Protein AF-A0A453L9C5-F1 (afdb_monomer_lite)

InterPro domains:
  IPR040358 Uncharacterized protein At4g22758-like [PTHR33270] (1-52)
  IPR055482 Domain of unknown function DUF7054 [PF23156] (1-52)

pLDDT: mean 83.59, std 12.91, range [44.5, 96.69]

Structure (mmCIF, N/CA/C/O backbone):
data_AF-A0A453L9C5-F1
#
_entry.id   AF-A0A453L9C5-F1
#
loop_
_atom_site.group_PDB
_atom_site.id
_atom_site.type_symbol
_atom_site.label_atom_id
_atom_site.label_alt_id
_atom_site.label_comp_id
_atom_site.label_asym_id
_atom_site.label_entity_id
_atom_site.label_seq_id
_atom_site.pdbx_PDB_ins_code
_atom_site.Cartn_x
_atom_site.Cartn_y
_atom_site.Cartn_z
_atom_site.occupancy
_atom_site.B_iso_or_equiv
_atom_site.auth_seq_id
_atom_site.auth_comp_id
_atom_site.auth_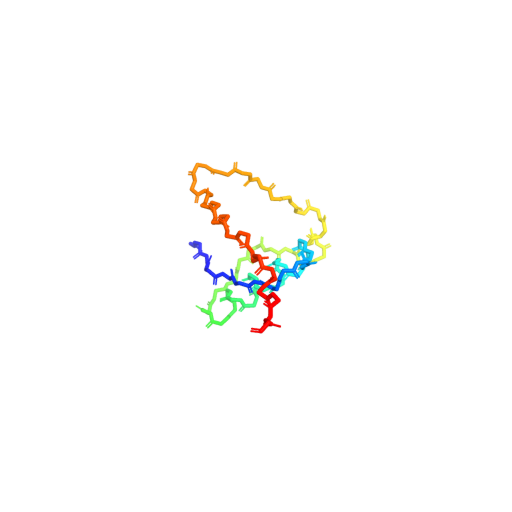asym_id
_atom_site.auth_atom_id
_atom_site.pdbx_PDB_model_num
ATOM 1 N N . GLY A 1 1 ? -2.075 5.345 12.614 1.00 86.31 1 GLY A N 1
ATOM 2 C CA . GLY A 1 1 ? -0.680 5.794 12.420 1.00 86.31 1 GLY A CA 1
ATOM 3 C C . GLY A 1 1 ? -0.063 5.054 11.247 1.00 86.31 1 GLY A C 1
ATOM 4 O O . GLY A 1 1 ? -0.654 4.056 10.850 1.00 86.31 1 GLY A O 1
ATOM 5 N N . PRO A 1 2 ? 1.069 5.519 10.694 1.00 90.12 2 PRO A N 1
ATOM 6 C CA . PRO A 1 2 ? 1.680 4.929 9.501 1.00 90.12 2 PRO A CA 1
ATOM 7 C C . PRO A 1 2 ? 2.146 3.481 9.722 1.00 90.12 2 PRO A C 1
ATOM 9 O O . PRO A 1 2 ? 2.397 3.064 10.854 1.00 90.12 2 PRO A O 1
ATOM 12 N N . VAL A 1 3 ? 2.285 2.734 8.624 1.00 92.44 3 VAL A N 1
ATOM 13 C CA . VAL A 1 3 ? 2.888 1.391 8.573 1.00 92.44 3 VAL A CA 1
ATOM 14 C C . VAL A 1 3 ? 4.141 1.389 7.715 1.00 92.44 3 VAL A C 1
ATOM 16 O O . VAL A 1 3 ? 4.293 2.215 6.818 1.00 92.44 3 VAL A O 1
ATOM 19 N N . ARG A 1 4 ? 5.013 0.406 7.950 1.00 92.62 4 ARG A N 1
ATOM 20 C CA . ARG A 1 4 ? 6.112 0.067 7.043 1.00 92.62 4 ARG A CA 1
ATOM 21 C C . ARG A 1 4 ? 5.749 -1.202 6.277 1.00 92.62 4 ARG A C 1
ATOM 23 O O . ARG A 1 4 ? 5.542 -2.246 6.891 1.00 92.62 4 ARG A O 1
ATOM 30 N N . ALA A 1 5 ? 5.710 -1.105 4.953 1.00 92.56 5 ALA A N 1
ATOM 31 C CA . ALA A 1 5 ? 5.542 -2.229 4.038 1.00 92.56 5 ALA A CA 1
ATOM 32 C C . ALA A 1 5 ? 6.643 -2.175 2.970 1.00 92.56 5 ALA A C 1
ATOM 34 O O . ALA A 1 5 ? 7.079 -1.092 2.584 1.00 92.56 5 ALA A O 1
ATOM 35 N N . MET A 1 6 ? 7.107 -3.341 2.525 1.00 92.56 6 MET A N 1
ATOM 36 C CA . MET A 1 6 ? 8.059 -3.482 1.423 1.00 92.56 6 MET A CA 1
ATOM 37 C C . MET A 1 6 ? 7.406 -4.322 0.334 1.00 92.56 6 MET A C 1
ATOM 39 O O . MET A 1 6 ? 6.696 -5.277 0.641 1.00 92.56 6 MET A O 1
ATOM 43 N N . VAL A 1 7 ? 7.672 -3.971 -0.916 1.00 93.75 7 VAL A N 1
ATOM 44 C CA . VAL A 1 7 ? 7.224 -4.713 -2.096 1.00 93.75 7 VAL A CA 1
ATOM 45 C C . VAL A 1 7 ? 8.406 -4.976 -3.017 1.00 93.75 7 VAL A C 1
ATOM 47 O O . VAL A 1 7 ? 9.453 -4.335 -2.892 1.00 93.75 7 VAL A O 1
ATOM 50 N N . SER A 1 8 ? 8.244 -5.931 -3.928 1.00 94.19 8 SER A N 1
ATOM 51 C CA . SER A 1 8 ? 9.247 -6.230 -4.944 1.00 94.19 8 SER A CA 1
ATOM 52 C C . SER A 1 8 ? 9.430 -5.056 -5.907 1.00 94.19 8 SER A C 1
ATOM 54 O O . SER A 1 8 ? 8.522 -4.257 -6.145 1.00 94.19 8 SER A O 1
ATOM 56 N N . LEU A 1 9 ? 10.618 -4.962 -6.504 1.00 90.12 9 LEU A N 1
ATOM 57 C CA . LEU A 1 9 ? 10.837 -4.042 -7.618 1.00 90.12 9 LEU A CA 1
ATOM 58 C C . LEU A 1 9 ? 9.925 -4.431 -8.789 1.00 90.12 9 LEU A C 1
ATOM 60 O O . LEU A 1 9 ? 9.813 -5.608 -9.122 1.00 90.12 9 LEU A O 1
ATOM 64 N N . GLY A 1 10 ? 9.274 -3.438 -9.397 1.00 90.38 10 GLY A N 1
ATOM 65 C CA . GLY A 1 10 ? 8.296 -3.647 -10.470 1.00 90.38 10 GLY A CA 1
ATOM 66 C C . GLY A 1 10 ? 6.865 -3.928 -9.999 1.00 90.38 10 GLY A C 1
ATOM 67 O O . GLY A 1 10 ? 5.980 -4.043 -10.840 1.00 90.38 10 GLY A O 1
ATOM 68 N N . SER A 1 11 ? 6.610 -4.005 -8.687 1.00 93.50 11 SER A N 1
ATOM 69 C CA . SER A 1 11 ? 5.247 -4.109 -8.151 1.00 93.50 11 SER A CA 1
ATOM 70 C C . SER A 1 11 ? 4.389 -2.888 -8.493 1.00 93.50 11 SER A C 1
ATOM 72 O O . SER A 1 11 ? 4.872 -1.753 -8.543 1.00 93.50 11 SER A O 1
ATOM 74 N N . SER A 1 12 ? 3.093 -3.128 -8.689 1.00 92.75 12 SER A N 1
ATOM 75 C CA . SER A 1 12 ? 2.102 -2.087 -8.963 1.00 92.75 12 SER A CA 1
ATOM 76 C C . SER A 1 12 ? 1.669 -1.344 -7.691 1.00 92.75 12 SER A C 1
ATOM 78 O O . SER A 1 12 ? 1.923 -1.784 -6.565 1.00 92.75 12 SER A O 1
ATOM 80 N N . ILE A 1 13 ? 0.943 -0.231 -7.855 1.00 91.38 13 ILE A N 1
ATOM 81 C CA . ILE A 1 13 ? 0.304 0.470 -6.727 1.00 91.38 13 ILE A CA 1
ATOM 82 C C . ILE A 1 13 ? -0.663 -0.450 -5.982 1.00 91.38 13 ILE A C 1
ATOM 84 O O . ILE A 1 13 ? -0.676 -0.465 -4.753 1.00 91.38 13 ILE A O 1
ATOM 88 N N . ARG A 1 14 ? -1.423 -1.268 -6.717 1.00 92.31 14 ARG A N 1
ATOM 89 C CA . ARG A 1 14 ? -2.356 -2.241 -6.146 1.00 92.31 14 ARG A CA 1
ATOM 90 C C . ARG A 1 14 ? -1.643 -3.224 -5.215 1.00 92.31 14 ARG A C 1
ATOM 92 O O . ARG A 1 14 ? -2.119 -3.454 -4.104 1.00 92.31 14 ARG A O 1
ATOM 99 N N . ASP A 1 15 ? -0.483 -3.734 -5.626 1.00 93.31 15 ASP A N 1
ATOM 100 C CA . ASP A 1 15 ? 0.328 -4.646 -4.808 1.00 93.31 15 ASP A CA 1
ATOM 101 C C . ASP A 1 15 ? 0.842 -3.956 -3.536 1.00 93.31 15 ASP A C 1
ATOM 103 O O . ASP A 1 15 ? 0.807 -4.531 -2.446 1.00 93.31 15 ASP A O 1
ATOM 107 N N . ALA A 1 16 ? 1.268 -2.694 -3.650 1.00 92.38 16 ALA A N 1
ATOM 108 C CA . ALA A 1 16 ? 1.699 -1.895 -2.505 1.00 92.38 16 ALA A CA 1
ATOM 109 C C . ALA A 1 16 ? 0.560 -1.636 -1.506 1.00 92.38 16 ALA A C 1
ATOM 111 O O . ALA A 1 16 ? 0.760 -1.795 -0.299 1.00 92.38 16 ALA A O 1
ATOM 112 N N . ILE A 1 17 ? -0.641 -1.295 -1.985 1.00 92.50 17 ILE A N 1
ATOM 113 C CA . ILE A 1 17 ? -1.823 -1.103 -1.132 1.00 92.50 17 ILE A CA 1
ATOM 114 C C . ILE A 1 17 ? -2.218 -2.413 -0.446 1.00 92.50 17 ILE A C 1
ATOM 116 O O . ILE A 1 17 ? -2.467 -2.407 0.760 1.00 92.50 17 ILE A O 1
ATOM 120 N N . ALA A 1 18 ? -2.201 -3.543 -1.158 1.00 92.31 18 ALA A N 1
ATOM 121 C CA . ALA A 1 18 ? -2.476 -4.851 -0.567 1.00 92.31 18 ALA A CA 1
ATOM 122 C C . ALA A 1 18 ? -1.490 -5.184 0.570 1.00 92.31 18 ALA A C 1
ATOM 124 O O . ALA A 1 18 ? -1.912 -5.574 1.661 1.00 92.31 18 ALA A O 1
ATOM 125 N N . ALA A 1 19 ? -0.189 -4.948 0.364 1.00 93.75 19 ALA A N 1
ATOM 126 C CA . ALA A 1 19 ? 0.833 -5.152 1.392 1.00 93.75 19 ALA A CA 1
ATOM 127 C C . ALA A 1 19 ? 0.634 -4.237 2.617 1.00 93.75 19 ALA A C 1
ATOM 129 O O . ALA A 1 19 ? 0.834 -4.661 3.758 1.00 93.75 19 ALA A O 1
ATOM 130 N N . VAL A 1 20 ? 0.214 -2.988 2.398 1.00 92.69 20 VAL A N 1
ATOM 131 C CA . VAL A 1 20 ? -0.122 -2.030 3.464 1.00 92.69 20 VAL A CA 1
ATOM 132 C C . VAL A 1 20 ? -1.339 -2.492 4.266 1.00 92.69 20 VAL A C 1
ATOM 134 O O . VAL A 1 20 ? -1.283 -2.495 5.497 1.00 92.69 20 VAL A O 1
ATOM 137 N N . VAL A 1 21 ? -2.421 -2.907 3.602 1.00 92.25 21 VAL A N 1
ATOM 138 C CA . VAL A 1 21 ? -3.650 -3.393 4.253 1.00 92.25 21 VAL A CA 1
ATOM 139 C C . VAL A 1 21 ? -3.366 -4.641 5.086 1.00 92.25 21 VAL A C 1
ATOM 141 O O . VAL A 1 21 ? -3.764 -4.705 6.248 1.00 92.25 21 VAL A O 1
ATOM 144 N N . GLU A 1 22 ? -2.617 -5.598 4.544 1.00 93.06 22 GLU A N 1
ATOM 145 C CA . GLU A 1 22 ? -2.202 -6.790 5.289 1.00 93.06 22 GLU A CA 1
ATOM 146 C C . GLU A 1 22 ? -1.345 -6.429 6.512 1.00 93.06 22 GLU A C 1
ATOM 148 O O . GLU A 1 22 ? -1.529 -6.966 7.608 1.00 93.06 22 GLU A O 1
ATOM 153 N N . ARG A 1 23 ? -0.444 -5.448 6.377 1.00 96.12 23 ARG A N 1
ATOM 154 C CA . ARG A 1 23 ? 0.369 -4.974 7.502 1.00 96.12 23 ARG A CA 1
ATOM 155 C C . ARG A 1 23 ? -0.477 -4.359 8.616 1.00 96.12 23 ARG A C 1
ATOM 157 O O . ARG A 1 23 ? -0.163 -4.555 9.790 1.00 96.12 23 ARG A O 1
ATOM 164 N N . TYR A 1 24 ? -1.534 -3.628 8.278 1.00 95.12 24 TYR A N 1
ATOM 165 C CA . TYR A 1 24 ? -2.464 -3.109 9.276 1.00 95.12 24 TYR A CA 1
ATOM 166 C C . TYR A 1 24 ? -3.194 -4.230 10.023 1.00 95.12 24 TYR A C 1
ATOM 168 O O . TYR A 1 24 ? -3.205 -4.195 11.256 1.00 95.12 24 TYR A O 1
ATOM 176 N N . HIS A 1 25 ? -3.712 -5.234 9.308 1.00 93.06 25 HIS A N 1
ATOM 177 C CA . HIS A 1 25 ? -4.404 -6.375 9.915 1.00 93.06 25 HIS A CA 1
ATOM 178 C C . HIS A 1 25 ? -3.510 -7.144 10.892 1.00 93.06 25 HIS A C 1
AT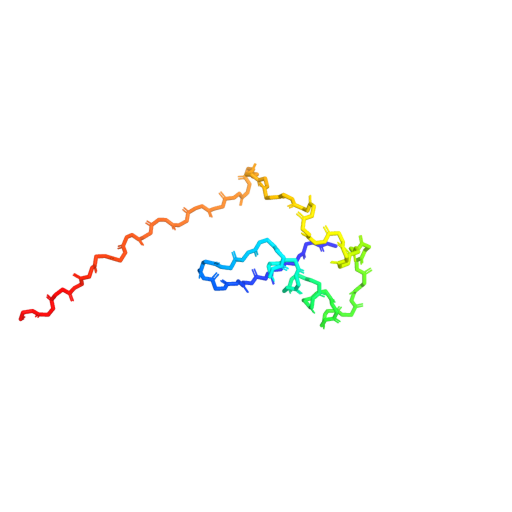OM 180 O O . HIS A 1 25 ? -3.934 -7.430 12.010 1.00 93.06 25 HIS A O 1
ATOM 186 N N . ARG A 1 26 ? -2.244 -7.397 10.531 1.00 95.44 26 ARG A N 1
ATOM 187 C CA . ARG A 1 26 ? -1.266 -8.044 11.431 1.00 95.44 26 ARG A CA 1
ATOM 188 C C . ARG A 1 26 ? -0.986 -7.255 12.706 1.00 95.44 26 ARG A C 1
ATOM 190 O O . ARG A 1 26 ? -0.645 -7.843 13.724 1.00 95.44 26 ARG A O 1
ATOM 197 N N . GLU A 1 27 ? -1.118 -5.933 12.653 1.00 96.69 27 GLU A N 1
ATOM 198 C CA . GLU A 1 27 ? -0.983 -5.055 13.818 1.00 96.69 27 GLU A CA 1
ATOM 199 C C . GLU A 1 27 ? -2.315 -4.868 14.575 1.00 96.69 27 GLU A C 1
ATOM 201 O O . GLU A 1 27 ? -2.394 -4.012 15.453 1.00 96.69 27 GLU A O 1
ATOM 206 N N . GLY A 1 28 ? -3.367 -5.629 14.241 1.00 95.75 28 GLY A N 1
ATOM 207 C CA . GLY A 1 28 ? -4.680 -5.550 14.893 1.00 95.75 28 GLY A CA 1
ATOM 208 C C . GLY A 1 28 ? -5.439 -4.255 14.595 1.00 95.75 28 GLY A C 1
ATOM 209 O O . GLY A 1 28 ? -6.263 -3.816 15.394 1.00 95.75 28 GLY A O 1
ATOM 210 N N . ARG A 1 29 ? -5.133 -3.600 13.470 1.00 95.06 29 ARG A N 1
ATOM 211 C CA . ARG A 1 29 ? -5.722 -2.316 13.073 1.00 95.06 29 ARG A CA 1
ATOM 212 C C . ARG A 1 29 ? -6.484 -2.461 11.765 1.00 95.06 29 ARG A C 1
ATOM 214 O O . ARG A 1 29 ? -6.047 -3.163 10.860 1.00 95.06 29 ARG A O 1
ATOM 221 N N . SER A 1 30 ? -7.562 -1.696 11.638 1.00 89.31 30 SER A N 1
ATOM 222 C CA . SER A 1 30 ? -8.438 -1.723 10.463 1.00 89.31 30 SER A CA 1
ATOM 223 C C . SER A 1 30 ? -8.571 -0.313 9.880 1.00 89.31 30 SER A C 1
ATOM 225 O O . SER A 1 30 ? -9.460 0.440 10.285 1.00 89.31 30 SER A O 1
ATOM 227 N N . PRO A 1 31 ? -7.656 0.115 8.990 1.00 86.94 31 PRO A N 1
ATOM 228 C CA . PRO A 1 31 ? -7.766 1.405 8.323 1.00 86.94 31 PRO A CA 1
ATOM 229 C C . PRO A 1 31 ? -8.988 1.413 7.398 1.00 86.94 31 PRO A C 1
ATOM 231 O O . PRO A 1 31 ? -9.363 0.388 6.832 1.00 86.94 31 PRO A O 1
ATOM 234 N N . ARG A 1 32 ? -9.585 2.589 7.189 1.00 86.31 32 ARG A N 1
ATOM 235 C CA . ARG A 1 32 ? -10.640 2.780 6.183 1.00 86.31 32 ARG A CA 1
ATOM 236 C C . ARG A 1 32 ? -10.016 2.876 4.789 1.00 86.31 32 ARG A C 1
ATOM 238 O O . ARG A 1 32 ? -9.892 3.965 4.239 1.00 86.31 32 ARG A O 1
ATOM 245 N N . LEU A 1 33 ? -9.565 1.742 4.268 1.00 82.69 33 LEU A N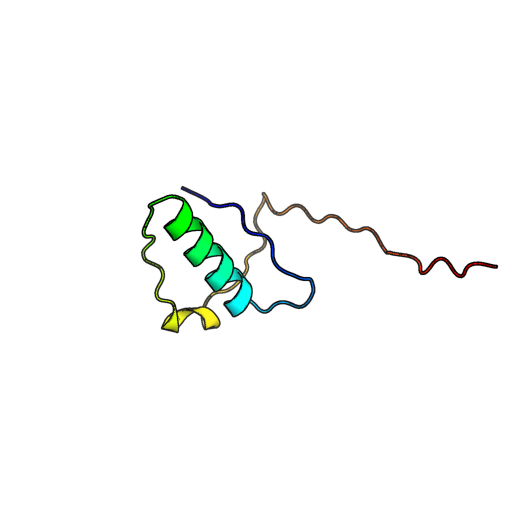 1
ATOM 246 C CA . LEU A 1 33 ? -9.065 1.587 2.904 1.00 82.69 33 LEU A CA 1
ATOM 247 C C . LEU A 1 33 ? -9.976 0.593 2.195 1.00 82.69 33 LEU A C 1
ATOM 249 O O . LEU A 1 33 ? -10.056 -0.556 2.619 1.00 82.69 33 LEU A O 1
ATOM 253 N N . ASP A 1 34 ? -10.667 1.034 1.148 1.00 81.81 34 ASP A N 1
ATOM 254 C CA . ASP A 1 34 ? -11.457 0.137 0.311 1.00 81.81 34 ASP A CA 1
ATOM 255 C C . ASP A 1 34 ? -10.529 -0.565 -0.698 1.00 81.81 34 ASP A C 1
ATOM 257 O O . ASP A 1 34 ? -9.954 0.109 -1.562 1.00 81.81 34 ASP A O 1
ATOM 261 N N . PRO A 1 35 ? -10.361 -1.898 -0.629 1.00 73.88 35 PRO A N 1
ATOM 262 C CA . PRO A 1 35 ? -9.517 -2.636 -1.564 1.00 73.88 35 PRO A CA 1
ATOM 263 C C . PRO A 1 35 ? -9.978 -2.513 -3.020 1.00 73.88 35 PRO A C 1
ATOM 265 O O . PRO A 1 35 ? -9.147 -2.610 -3.922 1.00 73.88 35 PRO A O 1
ATOM 268 N N . ALA A 1 36 ? -11.271 -2.279 -3.270 1.00 83.56 36 ALA A N 1
ATOM 269 C CA . ALA A 1 36 ? -11.793 -2.089 -4.624 1.00 83.56 36 ALA A CA 1
ATOM 270 C C . ALA A 1 36 ? -11.305 -0.770 -5.246 1.00 83.56 36 ALA A C 1
ATOM 272 O O . ALA A 1 36 ? -11.148 -0.670 -6.459 1.00 83.56 36 ALA A O 1
ATOM 273 N N . SER A 1 37 ? -10.973 0.216 -4.409 1.00 85.56 37 SER A N 1
ATOM 274 C CA . SER A 1 37 ? -10.388 1.493 -4.826 1.00 85.56 37 SER A CA 1
ATOM 275 C C . SER A 1 37 ? -8.862 1.459 -4.980 1.00 85.56 37 SER A C 1
ATOM 277 O O . SER A 1 37 ? -8.266 2.492 -5.286 1.00 85.56 37 SER A O 1
ATOM 279 N N . ALA A 1 38 ? -8.211 0.299 -4.802 1.00 85.56 38 ALA A N 1
ATOM 280 C CA . ALA A 1 38 ? -6.750 0.169 -4.808 1.00 85.56 38 ALA A CA 1
ATOM 281 C C . ALA A 1 38 ? -6.076 0.790 -6.051 1.00 85.56 38 ALA A C 1
ATOM 283 O O . ALA A 1 38 ? -4.992 1.362 -5.949 1.00 85.56 38 ALA A O 1
ATOM 284 N N . GLU A 1 39 ? -6.729 0.708 -7.212 1.00 85.19 39 GLU A N 1
ATOM 285 C CA . GLU A 1 39 ? -6.224 1.246 -8.484 1.00 85.19 39 GLU A CA 1
ATOM 286 C C . GLU A 1 39 ? -6.360 2.769 -8.611 1.00 85.19 39 GLU A C 1
ATOM 288 O O . GLU A 1 39 ? -5.680 3.383 -9.427 1.00 85.19 39 GLU A O 1
ATOM 293 N N . SER A 1 40 ? -7.206 3.395 -7.789 1.00 89.25 40 SER A N 1
ATOM 294 C CA . SER A 1 40 ? -7.402 4.849 -7.785 1.00 89.25 40 SER A CA 1
ATOM 295 C C . SER A 1 40 ? -6.378 5.602 -6.929 1.00 89.25 40 SER A C 1
ATOM 297 O O . SER A 1 40 ? -6.269 6.827 -7.031 1.00 89.25 40 SER A O 1
ATOM 299 N N . PHE A 1 41 ? -5.610 4.894 -6.093 1.00 88.75 41 PHE A N 1
ATOM 300 C CA . PHE A 1 41 ? -4.568 5.517 -5.283 1.00 88.75 41 PHE A CA 1
ATOM 301 C C . PHE A 1 41 ? -3.377 5.947 -6.135 1.00 88.75 41 PHE A C 1
ATOM 303 O O . PHE A 1 41 ? -3.004 5.307 -7.116 1.00 88.75 41 PHE A O 1
ATOM 310 N N . GLN A 1 42 ? -2.732 7.026 -5.702 1.00 87.19 42 GLN A N 1
ATOM 311 C CA . GLN A 1 42 ? -1.540 7.570 -6.337 1.00 87.19 42 GLN A CA 1
ATOM 312 C C . GLN A 1 42 ? -0.412 7.682 -5.316 1.00 87.19 42 GLN A C 1
ATOM 314 O O . GLN A 1 42 ? -0.637 7.945 -4.131 1.00 87.19 42 GLN A O 1
ATOM 319 N N . LEU A 1 43 ? 0.821 7.490 -5.783 1.00 85.94 43 LEU A N 1
ATOM 320 C CA . LEU A 1 43 ? 2.004 7.797 -4.992 1.00 85.94 43 LEU A CA 1
ATOM 321 C C . LEU A 1 43 ? 2.369 9.260 -5.194 1.00 85.94 43 LEU A C 1
ATOM 323 O O . LEU A 1 43 ? 2.585 9.711 -6.316 1.00 85.94 43 LEU A O 1
ATOM 327 N N . HIS A 1 44 ? 2.501 9.976 -4.085 1.00 86.56 44 HIS A N 1
ATOM 328 C CA . HIS A 1 44 ? 2.994 11.341 -4.083 1.00 86.56 44 HIS A CA 1
ATOM 329 C C . HIS A 1 44 ? 4.398 11.370 -3.494 1.00 86.56 44 HIS A C 1
ATOM 331 O O . HIS A 1 44 ? 4.648 10.821 -2.418 1.00 86.56 44 HIS A O 1
ATOM 337 N N . HIS A 1 45 ? 5.311 12.056 -4.178 1.00 85.50 45 HIS A N 1
ATOM 338 C CA . HIS A 1 45 ? 6.579 12.427 -3.570 1.00 85.50 45 HIS A CA 1
ATOM 339 C C . HIS A 1 45 ? 6.312 13.375 -2.400 1.00 85.50 45 HIS A C 1
ATOM 341 O O . HIS A 1 45 ? 5.747 14.452 -2.569 1.00 85.50 45 HIS A O 1
ATOM 347 N N 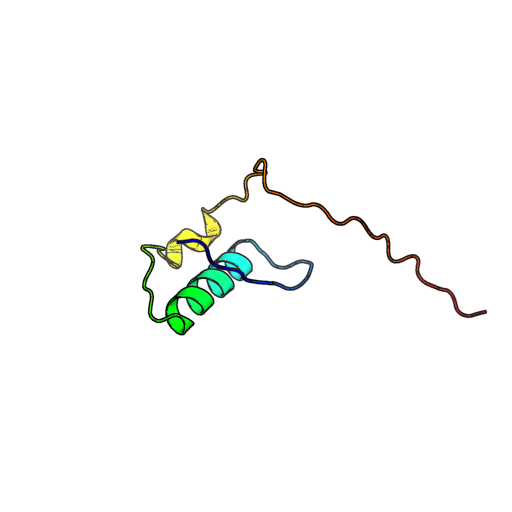. SER A 1 46 ? 6.716 12.957 -1.206 1.00 83.81 46 SER A N 1
ATOM 348 C CA . SER A 1 46 ? 6.645 13.758 0.017 1.00 83.81 46 SER A CA 1
ATOM 349 C C . SER A 1 46 ? 8.040 14.188 0.468 1.00 83.81 46 SER A C 1
ATOM 351 O O . SER A 1 46 ? 9.036 13.577 0.078 1.00 83.81 46 SER A O 1
ATOM 353 N N . HIS A 1 47 ? 8.118 15.182 1.359 1.00 83.94 47 HIS A N 1
ATOM 354 C CA . HIS A 1 47 ? 9.379 15.622 1.973 1.00 83.94 47 HIS A CA 1
ATOM 355 C C . HIS A 1 47 ? 10.155 14.477 2.662 1.00 83.94 47 HIS A C 1
ATOM 357 O O . HIS A 1 47 ? 11.376 14.516 2.747 1.00 83.94 47 HIS A O 1
ATOM 363 N N . PHE A 1 48 ? 9.458 13.423 3.101 1.00 78.94 48 PHE A N 1
ATOM 364 C CA . PHE A 1 48 ? 10.042 12.251 3.764 1.00 78.94 48 PHE A CA 1
ATOM 365 C C . PHE A 1 48 ? 10.415 11.114 2.800 1.00 78.94 48 PHE A C 1
ATOM 367 O O . PHE A 1 48 ? 10.794 10.027 3.238 1.00 78.94 48 PHE A O 1
ATOM 374 N N . SER A 1 49 ? 10.279 11.322 1.488 1.00 80.00 49 SER A N 1
ATOM 375 C CA . SER A 1 49 ? 10.605 10.302 0.491 1.00 80.00 49 SER A CA 1
ATOM 376 C C . SER A 1 49 ? 12.116 10.177 0.341 1.00 80.00 49 SER A C 1
ATOM 378 O O . SER A 1 49 ? 12.766 11.029 -0.259 1.00 80.00 49 SER A O 1
ATOM 380 N N . LEU A 1 50 ? 12.680 9.088 0.857 1.00 78.25 50 LEU A N 1
ATOM 381 C CA . LEU A 1 50 ? 14.089 8.762 0.666 1.00 78.25 50 LEU A CA 1
ATOM 382 C C . LEU A 1 50 ? 14.263 7.987 -0.645 1.00 78.25 50 LEU A C 1
ATOM 384 O O . LEU A 1 50 ? 13.682 6.918 -0.821 1.00 78.25 50 LEU A O 1
ATOM 388 N N . GLN A 1 51 ? 15.078 8.510 -1.561 1.00 73.31 51 GLN A N 1
ATOM 389 C CA . GLN A 1 51 ? 15.516 7.780 -2.750 1.00 73.31 51 GLN A CA 1
ATOM 390 C C . GLN A 1 51 ? 16.918 7.217 -2.508 1.00 73.31 51 GLN A C 1
ATOM 392 O O . GLN A 1 51 ? 17.884 7.970 -2.421 1.00 73.31 51 GLN A O 1
ATOM 397 N N . SER A 1 52 ? 17.045 5.892 -2.433 1.00 66.69 52 SER A N 1
ATOM 398 C CA . SER A 1 52 ? 18.350 5.229 -2.495 1.00 66.69 52 SER A CA 1
ATOM 399 C C . SER A 1 52 ? 18.623 4.825 -3.942 1.00 66.69 52 SER A C 1
ATOM 401 O O . SER A 1 52 ? 17.972 3.924 -4.469 1.00 66.69 52 SER A O 1
ATOM 403 N N . LYS A 1 53 ? 19.557 5.507 -4.613 1.00 64.00 53 LYS A N 1
ATOM 404 C CA . LYS A 1 53 ? 20.028 5.121 -5.950 1.00 64.00 53 LYS A CA 1
ATOM 405 C C . LYS A 1 53 ? 21.338 4.355 -5.807 1.00 64.00 53 LYS A C 1
ATOM 407 O O . LYS A 1 53 ? 22.392 4.964 -5.658 1.00 64.00 53 LYS A O 1
ATOM 412 N N . ARG A 1 54 ? 21.291 3.025 -5.883 1.00 67.94 54 ARG A N 1
ATOM 413 C CA . ARG A 1 54 ? 22.485 2.218 -6.164 1.00 67.94 54 ARG A CA 1
ATOM 414 C C . ARG A 1 54 ? 22.267 1.519 -7.499 1.00 67.94 54 ARG A C 1
ATOM 416 O O . ARG A 1 54 ? 21.461 0.600 -7.588 1.00 67.94 54 ARG A O 1
ATOM 423 N N . ALA A 1 55 ? 22.960 1.988 -8.535 1.00 61.62 55 ALA A N 1
ATOM 424 C CA . ALA A 1 55 ? 23.071 1.236 -9.774 1.00 61.62 55 ALA A CA 1
ATOM 425 C C . ALA A 1 55 ? 23.781 -0.079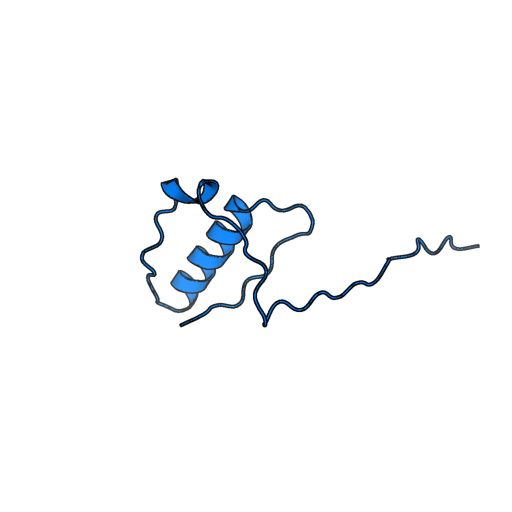 -9.439 1.00 61.62 55 ALA A C 1
ATOM 427 O O . ALA A 1 55 ? 24.920 -0.071 -8.969 1.00 61.62 55 ALA A O 1
ATOM 428 N N . ILE A 1 56 ? 23.096 -1.204 -9.625 1.00 61.28 56 ILE A N 1
ATOM 429 C CA . ILE A 1 56 ? 23.780 -2.488 -9.699 1.00 61.28 56 ILE A CA 1
ATOM 430 C C . ILE A 1 56 ? 24.488 -2.455 -11.052 1.00 61.28 56 ILE A C 1
ATOM 432 O O . ILE A 1 56 ? 23.871 -2.705 -12.083 1.00 61.28 56 ILE A O 1
ATOM 436 N N . HIS A 1 57 ? 25.764 -2.066 -11.067 1.00 58.47 57 HIS A N 1
ATOM 437 C CA . HIS A 1 57 ? 26.610 -2.435 -12.192 1.00 58.47 57 HIS A CA 1
ATOM 438 C C . HIS A 1 57 ? 26.645 -3.968 -12.226 1.00 58.47 57 HIS A C 1
ATOM 440 O O . HIS A 1 57 ? 26.948 -4.570 -11.189 1.00 58.47 57 HIS A O 1
ATOM 446 N N . PRO A 1 58 ? 26.304 -4.615 -13.355 1.00 57.50 58 PRO A N 1
ATOM 447 C CA . PRO A 1 58 ? 26.535 -6.038 -13.494 1.00 57.50 58 PRO A CA 1
ATOM 448 C C . PRO A 1 58 ? 28.047 -6.228 -13.404 1.00 57.50 58 PRO A C 1
ATOM 450 O O . PRO A 1 58 ? 28.789 -5.826 -14.299 1.00 57.50 58 PRO A O 1
ATOM 453 N N . PHE A 1 59 ? 28.516 -6.774 -12.285 1.00 56.66 59 PHE A N 1
ATOM 454 C CA . PHE A 1 59 ? 29.857 -7.322 -12.213 1.00 56.66 59 PHE A CA 1
ATOM 455 C C . PHE A 1 59 ? 29.904 -8.456 -13.238 1.00 56.66 59 PHE A C 1
ATOM 457 O O . PHE A 1 59 ? 29.422 -9.557 -12.981 1.00 56.66 59 PHE A O 1
ATOM 464 N N . HIS A 1 60 ? 30.435 -8.169 -14.426 1.00 53.97 60 HIS A N 1
ATOM 465 C CA . HIS A 1 60 ? 31.007 -9.213 -15.255 1.00 53.97 60 HIS A CA 1
ATOM 466 C C . HIS A 1 60 ? 32.198 -9.758 -14.473 1.00 53.97 60 HIS A C 1
ATOM 468 O O . HIS A 1 60 ? 33.192 -9.062 -14.275 1.00 53.97 60 HIS A O 1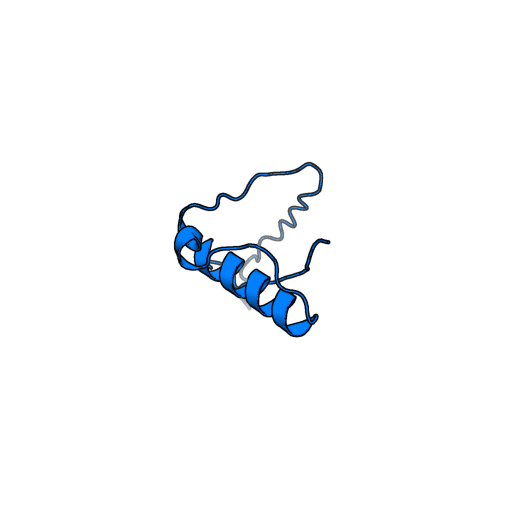
ATOM 474 N N . LEU A 1 61 ? 32.037 -10.977 -13.961 1.00 44.50 61 LEU A N 1
ATOM 475 C CA . LEU A 1 61 ? 33.142 -11.792 -13.492 1.00 44.50 61 LEU A CA 1
ATOM 476 C C . LEU A 1 61 ? 34.037 -12.039 -14.718 1.00 44.50 61 LEU A C 1
ATOM 478 O O . LEU A 1 61 ? 33.595 -12.688 -15.669 1.00 44.50 61 LEU A O 1
ATOM 482 N N . VAL A 1 62 ? 35.232 -11.451 -14.722 1.00 53.03 62 VAL A N 1
ATOM 483 C CA . VAL A 1 62 ? 36.353 -11.888 -15.565 1.00 53.03 62 VAL A CA 1
ATOM 484 C C . VAL A 1 62 ? 37.289 -12.672 -14.666 1.00 53.03 62 VAL A C 1
ATOM 486 O O . VAL A 1 62 ? 37.530 -12.180 -13.539 1.00 53.03 62 VAL A O 1
#

Radius of gyration: 15.62 Å; chains: 1; bounding box: 48×28×30 Å

Sequence (62 aa):
GPVRAMVSLGSSIRDAIAAVVERYHREGRSPRLDPASAESFQLHHSHFSLQSKRAIHPFHLV

Organism: Aegilops tauschii subsp. strangulata (NCBI:txid200361)

Secondary structure (DSSP, 8-state):
--------TT--HHHHHHHHHHHHHHTT------GGGGGG------TT--------------

Foldseek 3Di:
DADDFDDDPPDDQLRVVVRRQVRQVVVVHHDPDDSVCSNVDDDDDDPPDDDDDDPPPPPPDD